Protein AF-A0A7S0QB03-F1 (afdb_monomer_lite)

Sequence (112 aa):
RFAALVSLMPSGKSPPSWEDYSWAWAAIESRCSCIFDEALMETQVLVPAGDLFNHHSTYPSVMARFDAKADAFTFTALRNVPKGSELFVQYGPHDDATLLLSYGFVWRGPSC

Secondary structure (DSSP, 8-state):
-HHHHHTTSPTTPPPPPHHHHHHHHHHHHHH-EEEE-TT--EEEE--TTGGGSEE-SS--SEEEEEETTTTEEEEEESS---TTPPPEE---S--HHHHHHHHS--------

InterPro domains:
  IPR001214 SET domain [PF00856] (27-92)
  IPR046341 SET domain superfamily [SSF82199] (12-107)
  IPR050600 SETD3/SETD6 methyltransferase [PTHR13271] (17-106)

Radius of gyration: 17.24 Å; chains: 1; bounding box: 51×38×42 Å

Structure (mmCIF, N/CA/C/O backbone):
data_AF-A0A7S0QB03-F1
#
_entry.id   AF-A0A7S0QB03-F1
#
loop_
_atom_site.group_PDB
_atom_site.id
_atom_site.type_symbol
_atom_site.label_atom_id
_atom_site.label_alt_id
_atom_site.label_comp_id
_atom_site.label_asym_id
_atom_site.label_entity_id
_atom_site.label_seq_id
_atom_site.pdbx_PDB_ins_code
_atom_site.Cartn_x
_atom_site.Cartn_y
_atom_site.Cartn_z
_atom_site.occupancy
_atom_site.B_iso_or_equiv
_atom_site.auth_seq_id
_atom_site.auth_comp_id
_atom_site.auth_asym_id
_atom_site.auth_atom_id
_atom_site.pdbx_PDB_model_num
ATOM 1 N N . ARG A 1 1 ? -6.019 6.453 21.733 1.00 63.56 1 ARG A N 1
ATOM 2 C CA . ARG A 1 1 ? -6.513 6.434 20.332 1.00 63.56 1 ARG A CA 1
ATOM 3 C C . ARG A 1 1 ? -7.810 5.627 20.216 1.00 63.56 1 ARG A C 1
ATOM 5 O O . ARG A 1 1 ? -8.809 6.224 19.858 1.00 63.56 1 ARG A O 1
ATOM 12 N N . PHE A 1 2 ? -7.857 4.363 20.656 1.00 74.38 2 PHE A N 1
ATOM 13 C CA . PHE A 1 2 ? -9.082 3.539 20.636 1.00 74.38 2 PHE A CA 1
ATOM 14 C C . PHE A 1 2 ? -10.286 4.119 21.410 1.00 74.38 2 PHE A C 1
ATOM 16 O O . PHE A 1 2 ? -11.358 4.277 20.840 1.00 74.38 2 PHE A O 1
ATOM 23 N N . ALA A 1 3 ? -10.105 4.546 22.667 1.00 72.75 3 ALA A N 1
ATOM 24 C CA . ALA A 1 3 ? -11.200 5.122 23.465 1.00 72.75 3 ALA A CA 1
ATOM 25 C C . ALA A 1 3 ? -11.825 6.396 22.850 1.00 72.75 3 ALA A C 1
ATOM 27 O O . ALA A 1 3 ? -13.026 6.609 22.963 1.00 72.75 3 ALA A O 1
ATOM 28 N N . ALA A 1 4 ? -11.026 7.214 22.155 1.00 75.81 4 ALA A N 1
ATOM 29 C CA . ALA A 1 4 ? -11.513 8.406 21.454 1.00 75.81 4 ALA A CA 1
ATOM 30 C C . ALA A 1 4 ? -12.282 8.060 20.162 1.00 75.81 4 ALA A C 1
ATOM 32 O O . ALA A 1 4 ? -13.172 8.794 19.745 1.00 75.81 4 ALA A O 1
ATOM 33 N N . LEU A 1 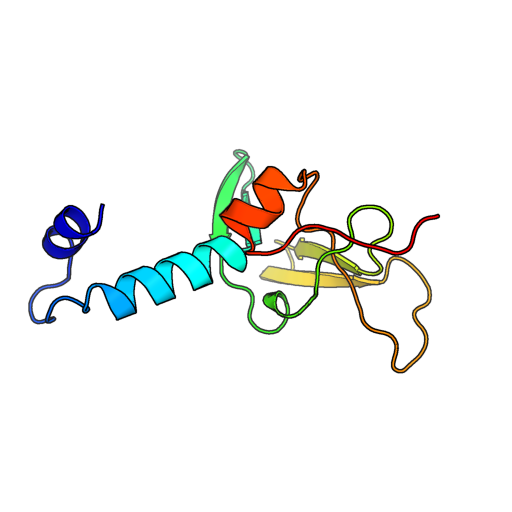5 ? -11.978 6.920 19.538 1.00 73.69 5 LEU A N 1
ATOM 34 C CA . LEU A 1 5 ? -12.706 6.422 18.371 1.00 73.69 5 LEU A CA 1
ATOM 35 C C . LEU A 1 5 ? -14.098 5.912 18.738 1.00 73.69 5 LEU A C 1
ATOM 37 O O . LEU A 1 5 ? -15.047 6.150 17.997 1.00 73.69 5 LEU A O 1
ATOM 41 N N . VAL A 1 6 ? -14.241 5.292 19.913 1.00 75.44 6 VAL A N 1
ATOM 42 C CA . VAL A 1 6 ? -15.548 4.862 20.434 1.00 75.44 6 VAL A CA 1
ATOM 43 C C . VAL A 1 6 ? -16.514 6.047 20.540 1.00 75.44 6 VAL A C 1
ATOM 45 O O . VAL A 1 6 ? -17.680 5.907 20.183 1.00 75.44 6 VAL A O 1
ATOM 48 N N . SER A 1 7 ? -16.033 7.232 20.940 1.00 78.12 7 SER A N 1
ATOM 49 C CA . SER A 1 7 ? -16.869 8.442 21.003 1.00 78.12 7 SER A CA 1
ATOM 50 C C . SER A 1 7 ? -17.256 9.035 19.644 1.00 78.12 7 SER A C 1
ATOM 52 O O . SER A 1 7 ? -18.162 9.858 19.590 1.00 78.12 7 SER A O 1
ATOM 54 N N . LEU A 1 8 ? -16.592 8.633 18.557 1.00 82.12 8 LEU A N 1
ATOM 55 C CA . LEU A 1 8 ? -16.861 9.111 17.194 1.00 82.12 8 LEU A CA 1
ATOM 56 C C . LEU A 1 8 ? -17.745 8.151 16.387 1.00 82.12 8 LEU A C 1
ATOM 58 O O . LEU A 1 8 ? -18.028 8.407 15.217 1.00 82.12 8 LEU A O 1
ATOM 62 N N . MET A 1 9 ? -18.162 7.027 16.973 1.00 80.69 9 MET A N 1
ATOM 63 C CA . MET A 1 9 ? -18.943 6.039 16.244 1.00 80.69 9 MET A CA 1
ATOM 64 C C . MET A 1 9 ? -20.371 6.519 15.950 1.00 80.69 9 MET A C 1
ATOM 66 O O . MET A 1 9 ? -20.988 7.178 16.791 1.00 80.69 9 MET A O 1
ATOM 70 N N . PRO A 1 10 ? -20.943 6.124 14.797 1.00 82.50 10 PRO A N 1
ATOM 71 C CA . PRO A 1 10 ? -22.348 6.362 14.502 1.00 82.50 10 PRO A CA 1
ATOM 72 C C . PRO A 1 10 ? -23.258 5.794 15.593 1.00 82.50 10 PRO A C 1
ATOM 74 O O . PRO A 1 10 ? -23.009 4.708 16.129 1.00 82.50 10 PRO A O 1
ATOM 77 N N . SER A 1 11 ? -24.349 6.503 15.877 1.00 82.06 11 SER A N 1
ATOM 78 C CA . SER A 1 11 ? -25.374 6.026 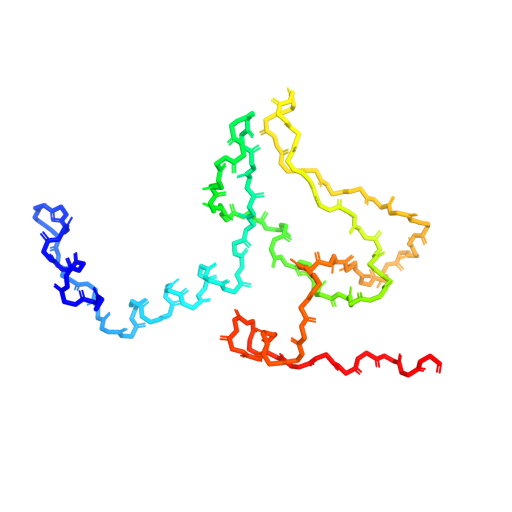16.801 1.00 82.06 11 SER A CA 1
ATOM 79 C C . SER A 1 11 ? -25.916 4.658 16.364 1.00 82.06 11 SER A C 1
ATOM 81 O O . SER A 1 11 ? -26.102 4.383 15.179 1.00 82.06 11 SER A O 1
ATOM 83 N N . GLY A 1 12 ? -26.150 3.774 17.337 1.00 80.50 12 GLY A N 1
ATOM 84 C CA . GLY A 1 12 ? -26.708 2.440 17.093 1.00 80.50 12 GLY A CA 1
ATOM 85 C C . GLY A 1 12 ? -25.698 1.349 16.715 1.00 80.50 12 GLY A C 1
ATOM 86 O O . GLY A 1 12 ? -26.120 0.225 16.457 1.00 80.50 12 GLY A O 1
ATOM 87 N N . LYS A 1 13 ? -24.386 1.628 16.712 1.00 82.38 13 LYS A N 1
ATOM 88 C CA . LYS A 1 13 ? -23.343 0.598 16.560 1.00 82.38 13 LYS A CA 1
ATOM 89 C C . LYS A 1 13 ? -22.663 0.277 17.891 1.00 82.38 13 LYS A C 1
ATOM 91 O O . LYS A 1 13 ? -22.342 1.177 18.665 1.00 82.38 13 LYS A O 1
ATOM 96 N N . SER A 1 14 ? -22.419 -1.008 18.145 1.00 84.38 14 SER A N 1
ATOM 97 C CA . SER A 1 14 ? -21.569 -1.453 19.253 1.00 84.38 14 SER A CA 1
ATOM 98 C C . SER A 1 14 ? -20.096 -1.170 18.946 1.00 84.38 14 SER A C 1
ATOM 100 O O . SER A 1 14 ? -19.700 -1.264 17.781 1.00 84.38 14 SER A O 1
ATOM 102 N N . PRO A 1 15 ? -19.269 -0.847 19.957 1.00 85.75 15 PRO A N 1
ATOM 103 C CA . PRO A 1 15 ? -17.846 -0.632 19.732 1.00 85.75 15 PRO A CA 1
ATOM 104 C C . PRO A 1 15 ? -17.171 -1.925 19.270 1.00 85.75 15 PRO A C 1
ATOM 106 O O . PRO A 1 15 ? -17.556 -2.995 19.749 1.00 85.75 15 PRO A O 1
ATOM 109 N N . PRO A 1 16 ? -16.186 -1.848 18.352 1.00 88.31 16 PRO A N 1
ATOM 110 C CA . PRO A 1 16 ? -15.377 -3.012 18.015 1.00 88.31 16 PRO A CA 1
ATOM 111 C C . PRO A 1 16 ? -14.621 -3.485 19.257 1.00 88.31 16 PRO A C 1
ATOM 113 O O . PRO A 1 16 ? -14.392 -2.707 20.190 1.00 88.31 16 PRO A O 1
ATOM 116 N N . SER A 1 17 ? -14.209 -4.749 19.276 1.00 90.81 17 SER A N 1
ATOM 117 C CA . SER A 1 17 ? -13.263 -5.198 20.292 1.00 90.81 17 SER A CA 1
ATOM 118 C C . SER A 1 17 ? -11.909 -4.501 20.096 1.00 90.81 17 SER A C 1
ATOM 120 O O . SER A 1 17 ? -11.617 -3.933 19.038 1.00 90.81 17 SER A O 1
ATOM 122 N N . TRP A 1 18 ? -11.060 -4.536 21.125 1.00 89.62 18 TRP A N 1
ATOM 123 C CA . TRP A 1 18 ? -9.677 -4.082 20.969 1.00 89.62 18 TRP A CA 1
ATOM 124 C C . TRP A 1 18 ? -8.954 -4.871 19.869 1.00 89.62 18 TRP A C 1
ATOM 126 O O . TRP A 1 18 ? -8.227 -4.279 19.081 1.00 89.62 18 TRP A O 1
ATOM 136 N N . GLU A 1 19 ? -9.205 -6.178 19.786 1.00 94.81 19 GLU A N 1
ATOM 137 C CA . GLU A 1 19 ? -8.610 -7.063 18.785 1.00 94.81 19 GLU A CA 1
ATOM 138 C C . GLU A 1 19 ? -9.012 -6.667 17.360 1.00 94.81 19 GLU A C 1
ATOM 140 O O . GLU A 1 19 ? -8.133 -6.456 16.525 1.00 94.81 19 GLU A O 1
ATOM 145 N N . ASP A 1 20 ? -10.307 -6.451 17.106 1.00 92.94 20 ASP A N 1
ATOM 146 C CA . ASP A 1 20 ? -10.801 -6.020 15.791 1.00 92.94 20 ASP A CA 1
ATOM 147 C C . ASP A 1 20 ? -10.197 -4.675 15.381 1.00 92.94 20 ASP A C 1
ATOM 149 O O . ASP A 1 20 ? -9.798 -4.479 14.232 1.00 92.94 20 ASP A O 1
ATOM 153 N N . TYR A 1 21 ? -10.103 -3.737 16.327 1.00 91.06 21 TYR A N 1
ATOM 154 C CA . TYR A 1 21 ? -9.500 -2.436 16.068 1.00 91.06 21 TYR A CA 1
ATOM 155 C C . TYR A 1 21 ? -8.001 -2.539 15.787 1.00 91.06 21 TYR A C 1
ATOM 157 O O . TYR A 1 21 ? -7.518 -1.920 14.841 1.00 91.06 21 TYR A O 1
ATOM 165 N N . SER A 1 22 ? -7.258 -3.301 16.591 1.00 92.44 22 SER A N 1
ATOM 166 C CA . SER A 1 22 ? -5.822 -3.503 16.390 1.00 92.44 22 SER A CA 1
ATOM 167 C C . SER A 1 22 ? -5.538 -4.180 15.057 1.00 92.44 22 SER A C 1
ATOM 169 O O . SER A 1 22 ? -4.639 -3.739 14.343 1.00 92.44 22 SER A O 1
ATOM 171 N N . TRP A 1 23 ? -6.324 -5.196 14.700 1.00 95.00 23 TRP A N 1
ATOM 172 C CA . TRP A 1 23 ? -6.226 -5.861 13.408 1.00 95.00 23 TRP A CA 1
ATOM 173 C C . TRP A 1 23 ? -6.510 -4.890 12.261 1.00 95.00 23 TRP A C 1
ATOM 175 O O . TRP A 1 23 ? -5.696 -4.775 11.348 1.00 95.00 23 TRP A O 1
ATOM 185 N N . ALA A 1 24 ? -7.614 -4.139 12.327 1.00 93.75 24 ALA A N 1
ATOM 186 C CA . ALA A 1 24 ? -7.990 -3.203 11.270 1.00 93.75 24 ALA A CA 1
ATOM 187 C C . ALA A 1 24 ? -6.958 -2.081 11.108 1.00 93.75 24 ALA A C 1
ATOM 189 O O . ALA A 1 24 ? -6.604 -1.721 9.988 1.00 93.75 24 ALA A O 1
ATOM 190 N N . TRP A 1 25 ? -6.442 -1.551 12.219 1.00 92.06 25 TRP A N 1
ATOM 191 C CA . TRP A 1 25 ? -5.391 -0.539 12.201 1.00 92.06 25 TRP A CA 1
ATOM 192 C C . TRP A 1 25 ? -4.110 -1.074 11.558 1.00 92.06 25 TRP A C 1
ATOM 194 O O . TRP A 1 25 ? -3.579 -0.434 10.657 1.00 92.06 25 TRP A O 1
ATOM 204 N N . ALA A 1 26 ? -3.645 -2.255 11.977 1.00 94.12 26 ALA A N 1
ATOM 205 C CA . ALA A 1 26 ? -2.457 -2.884 11.405 1.00 94.12 26 ALA A CA 1
ATOM 206 C C . ALA A 1 26 ? -2.640 -3.205 9.914 1.00 94.12 26 ALA A C 1
ATOM 208 O O . ALA A 1 26 ? -1.717 -3.023 9.124 1.00 94.12 26 ALA A O 1
ATOM 209 N N . ALA A 1 27 ? -3.834 -3.644 9.507 1.00 94.62 27 ALA A N 1
ATOM 210 C CA . ALA A 1 27 ? -4.149 -3.906 8.108 1.00 94.62 27 ALA A CA 1
ATOM 211 C C . ALA A 1 27 ? -4.096 -2.626 7.263 1.00 94.62 27 ALA A C 1
ATOM 213 O O . ALA A 1 27 ? -3.488 -2.635 6.200 1.00 94.62 27 ALA A O 1
ATOM 214 N N . ILE A 1 28 ? -4.687 -1.522 7.735 1.00 93.88 28 ILE A N 1
ATOM 215 C CA . ILE A 1 28 ? -4.649 -0.236 7.021 1.00 93.88 28 ILE A CA 1
ATOM 216 C C . ILE A 1 28 ? -3.218 0.288 6.939 1.00 93.88 28 ILE A C 1
ATOM 218 O O . ILE A 1 28 ? -2.753 0.637 5.859 1.00 93.88 28 ILE A O 1
ATOM 222 N N . GLU A 1 29 ? -2.515 0.326 8.065 1.00 91.62 29 GLU A N 1
ATOM 223 C CA . GLU A 1 29 ? -1.203 0.961 8.152 1.00 91.62 29 GLU A CA 1
ATOM 224 C C . GLU A 1 29 ? -0.142 0.218 7.325 1.00 91.62 29 GLU A C 1
ATOM 226 O O . GLU A 1 29 ? 0.629 0.861 6.620 1.00 91.62 29 GLU A O 1
ATOM 231 N N . SER A 1 30 ? -0.209 -1.116 7.270 1.00 95.44 30 SER A N 1
ATOM 232 C CA . SER A 1 30 ? 0.726 -1.930 6.480 1.00 95.44 30 SER A CA 1
ATOM 233 C C . SER A 1 30 ? 0.380 -2.089 4.993 1.00 95.44 30 SER A C 1
ATOM 235 O O . SER A 1 30 ? 1.189 -2.645 4.244 1.00 95.44 30 SER A O 1
ATOM 237 N N . ARG A 1 31 ? -0.815 -1.671 4.543 1.00 96.19 31 ARG A N 1
ATOM 238 C CA . ARG A 1 31 ? -1.313 -1.938 3.172 1.00 96.19 31 ARG A CA 1
ATOM 239 C C . ARG A 1 31 ? -1.830 -0.719 2.420 1.00 96.19 31 ARG A C 1
ATOM 241 O O . ARG A 1 31 ? -2.089 -0.823 1.220 1.00 96.19 31 ARG A O 1
ATOM 248 N N . CYS A 1 32 ? -2.021 0.417 3.086 1.00 94.88 32 CYS A N 1
ATOM 249 C CA . CYS A 1 32 ? -2.509 1.604 2.401 1.00 94.88 32 CYS A CA 1
ATOM 250 C C . CYS A 1 32 ? -1.480 2.145 1.397 1.00 94.88 32 CYS A C 1
ATOM 252 O O . CYS A 1 32 ? -0.269 2.025 1.557 1.00 94.88 32 CYS A O 1
ATOM 254 N N . SER A 1 33 ? -2.000 2.732 0.327 1.00 93.50 33 SER A N 1
ATOM 255 C CA . SER A 1 33 ? -1.262 3.559 -0.620 1.00 93.50 33 SER A CA 1
ATOM 256 C C . SER A 1 33 ? -1.678 5.013 -0.451 1.00 93.50 33 SER A C 1
ATOM 258 O O . SER A 1 33 ? -2.759 5.305 0.062 1.00 93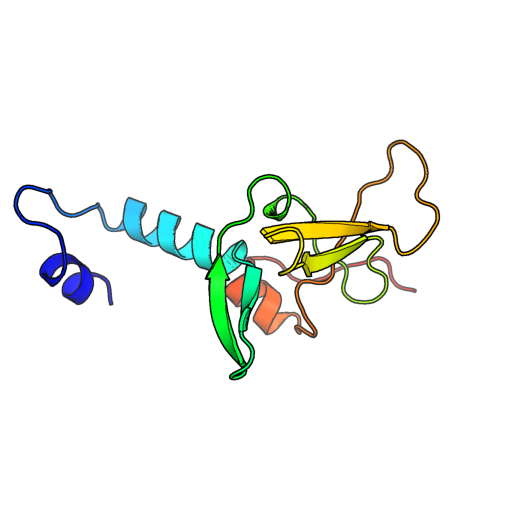.50 33 SER A O 1
ATOM 260 N N . CYS A 1 34 ? -0.844 5.925 -0.936 1.00 91.25 34 CYS A N 1
ATOM 261 C CA . CYS A 1 34 ? -1.086 7.356 -0.827 1.00 91.25 34 CYS A CA 1
ATOM 262 C C . CYS A 1 34 ? -1.461 7.937 -2.192 1.00 91.25 34 CYS A C 1
ATOM 264 O O . CYS A 1 34 ? -0.780 7.698 -3.194 1.00 91.25 34 CYS A O 1
ATOM 266 N N . ILE A 1 35 ? -2.532 8.723 -2.227 1.00 92.19 35 ILE A N 1
ATOM 267 C CA . ILE A 1 35 ? -2.854 9.628 -3.330 1.00 92.19 35 ILE A CA 1
ATOM 268 C C . ILE A 1 35 ? -2.482 11.036 -2.880 1.00 92.19 35 ILE A C 1
ATOM 270 O O . ILE A 1 35 ? -2.816 11.433 -1.767 1.00 92.19 35 ILE A O 1
ATOM 274 N N . PHE A 1 36 ? -1.819 11.784 -3.755 1.00 88.00 36 PHE A N 1
ATOM 275 C CA . PHE A 1 36 ? -1.540 13.199 -3.548 1.00 88.00 36 PHE A CA 1
ATOM 276 C C . PHE A 1 36 ? -2.388 14.005 -4.525 1.00 88.00 36 PHE A C 1
ATOM 278 O O . PHE A 1 36 ? -2.358 13.734 -5.729 1.00 88.00 36 PHE A O 1
ATOM 285 N N . ASP A 1 37 ? -3.153 14.962 -4.009 1.00 84.31 37 ASP A N 1
ATOM 286 C CA . ASP A 1 37 ? -3.869 15.923 -4.846 1.00 84.31 37 ASP A CA 1
ATOM 287 C C . ASP A 1 37 ? -2.938 17.044 -5.354 1.00 84.31 37 ASP A C 1
ATOM 289 O O . ASP A 1 37 ? -1.732 17.058 -5.092 1.00 84.31 37 ASP A O 1
ATOM 293 N N . GLU A 1 38 ? -3.491 18.001 -6.105 1.00 84.12 38 GLU A N 1
ATOM 294 C CA . GLU A 1 38 ? -2.729 19.146 -6.628 1.00 84.12 38 GLU A CA 1
ATOM 295 C C . GLU A 1 38 ? -2.140 20.039 -5.522 1.00 84.12 38 GLU A C 1
ATOM 297 O O . GLU A 1 38 ? -1.145 20.728 -5.752 1.00 84.12 38 GLU A O 1
ATOM 302 N N . ALA A 1 39 ? -2.717 20.010 -4.317 1.00 86.50 39 ALA A N 1
ATOM 303 C CA . ALA A 1 39 ? -2.231 20.721 -3.139 1.00 86.50 39 ALA A CA 1
ATOM 304 C C . ALA A 1 39 ? -1.215 19.898 -2.322 1.00 86.50 39 ALA A C 1
ATOM 306 O O . ALA A 1 39 ? -0.789 20.348 -1.257 1.00 86.50 39 ALA A O 1
ATOM 307 N N . LEU A 1 40 ? -0.805 18.723 -2.821 1.00 82.31 40 LEU A N 1
ATOM 308 C CA . LEU A 1 40 ? 0.061 17.754 -2.141 1.00 82.31 40 LEU A CA 1
ATOM 309 C C . LEU A 1 40 ? -0.531 17.225 -0.829 1.00 82.31 40 LEU A C 1
ATOM 311 O O . LEU A 1 40 ? 0.205 16.732 0.029 1.00 82.31 40 LEU A O 1
ATOM 315 N N . MET A 1 41 ? -1.851 17.300 -0.669 1.00 84.62 41 MET A N 1
ATOM 316 C CA . MET A 1 41 ? -2.534 16.685 0.457 1.00 84.62 41 MET A CA 1
ATOM 317 C C . MET A 1 41 ? -2.598 15.178 0.243 1.00 84.62 41 MET A C 1
ATOM 319 O O . MET A 1 41 ? -3.038 14.687 -0.798 1.00 84.62 41 MET A O 1
ATOM 323 N N . GLU A 1 42 ? -2.147 14.448 1.256 1.00 89.81 42 GLU A N 1
ATOM 324 C CA . GLU A 1 42 ? -2.104 12.996 1.240 1.00 89.81 42 GLU A CA 1
ATOM 325 C C . GLU A 1 42 ? -3.457 12.404 1.644 1.00 89.81 42 GLU A C 1
ATOM 327 O O . GLU A 1 42 ? -4.005 12.716 2.703 1.00 89.81 42 GLU A O 1
ATOM 332 N N . THR A 1 43 ? -3.973 11.501 0.816 1.00 92.44 43 THR A N 1
ATOM 333 C CA . THR A 1 43 ? -5.109 10.640 1.144 1.00 92.44 43 THR A CA 1
ATOM 334 C C . THR A 1 43 ? -4.660 9.188 1.124 1.00 92.44 43 THR A C 1
ATOM 336 O O . THR A 1 43 ? -4.209 8.684 0.095 1.00 92.44 43 THR A O 1
ATOM 339 N N . GLN A 1 44 ? -4.811 8.505 2.257 1.00 93.31 44 GLN A N 1
ATOM 340 C CA . GLN A 1 44 ? -4.557 7.072 2.359 1.00 93.31 44 GLN A CA 1
ATOM 341 C C . GLN A 1 44 ? -5.742 6.280 1.814 1.00 93.31 44 GLN A C 1
ATOM 343 O O . GLN A 1 44 ? -6.894 6.522 2.181 1.00 93.31 44 GLN A O 1
ATOM 348 N N . VAL A 1 45 ? -5.454 5.307 0.958 1.00 95.00 45 VAL A N 1
ATOM 349 C CA . VAL A 1 45 ? -6.454 4.441 0.337 1.00 95.00 45 VAL A CA 1
ATOM 350 C C . VAL A 1 45 ? -6.003 2.989 0.362 1.00 95.00 45 VAL A C 1
ATOM 352 O O . VAL A 1 45 ? -4.816 2.687 0.272 1.00 95.00 45 VAL A O 1
ATOM 355 N N . LEU A 1 46 ? -6.963 2.074 0.452 1.00 95.94 46 LEU A N 1
ATOM 356 C CA . LEU A 1 46 ? -6.716 0.661 0.189 1.00 95.94 46 LEU A CA 1
ATOM 357 C C . LEU A 1 46 ? -6.916 0.401 -1.302 1.00 95.94 46 LEU A C 1
ATOM 359 O O . LEU A 1 46 ? -7.913 0.834 -1.879 1.00 95.94 46 LEU A O 1
ATOM 363 N N . VAL A 1 47 ? -5.977 -0.322 -1.909 1.00 96.12 47 VAL A N 1
ATOM 364 C CA . VAL A 1 47 ? -6.017 -0.694 -3.327 1.00 96.12 47 VAL A CA 1
ATOM 365 C C . VAL A 1 47 ? -6.071 -2.218 -3.410 1.00 96.12 47 VAL A C 1
ATOM 367 O O . VAL A 1 47 ? -5.018 -2.849 -3.503 1.00 96.12 47 VAL A O 1
ATOM 370 N N . PRO A 1 48 ? -7.268 -2.837 -3.353 1.00 95.25 48 PRO A N 1
ATOM 371 C CA . PRO A 1 48 ? -7.390 -4.288 -3.413 1.00 95.25 48 PRO A CA 1
ATOM 372 C C . PRO A 1 48 ? -6.671 -4.862 -4.634 1.00 95.25 48 PRO A C 1
ATOM 374 O O . PRO A 1 48 ? -6.715 -4.277 -5.718 1.00 95.25 48 PRO A O 1
ATOM 377 N N . ALA A 1 49 ? -6.011 -6.004 -4.452 1.00 94.06 49 ALA A N 1
ATOM 378 C CA . ALA A 1 49 ? -5.111 -6.651 -5.414 1.00 94.06 49 ALA A CA 1
ATOM 379 C C . ALA A 1 49 ? -3.794 -5.899 -5.675 1.00 94.06 49 ALA A C 1
ATOM 381 O O . ALA A 1 49 ? -2.768 -6.546 -5.873 1.00 94.06 49 ALA A O 1
ATOM 382 N N . GLY A 1 50 ? -3.790 -4.566 -5.634 1.00 94.56 50 GLY A N 1
ATOM 383 C CA . GLY A 1 50 ? -2.571 -3.756 -5.668 1.00 94.56 50 GLY A CA 1
ATOM 384 C C . GLY A 1 50 ? -1.745 -3.857 -4.383 1.00 94.56 50 GLY A C 1
ATOM 385 O O . GLY A 1 50 ? -0.520 -3.854 -4.422 1.00 94.56 50 GLY A O 1
ATOM 386 N N . ASP A 1 51 ? -2.403 -4.024 -3.244 1.00 95.44 51 ASP A N 1
ATOM 387 C CA . ASP A 1 51 ? -1.782 -4.209 -1.930 1.00 95.44 51 ASP A CA 1
ATOM 388 C C . ASP A 1 51 ? -1.180 -5.610 -1.703 1.00 95.44 51 ASP A C 1
ATOM 390 O O . ASP A 1 51 ? -0.581 -5.871 -0.655 1.00 95.44 51 ASP A O 1
ATOM 394 N N . LEU A 1 52 ? -1.312 -6.509 -2.686 1.00 96.12 52 LEU A N 1
ATOM 395 C CA . LEU A 1 52 ? -0.706 -7.841 -2.678 1.00 96.12 52 LEU A CA 1
ATOM 396 C C . LEU A 1 52 ? 0.741 -7.850 -3.189 1.00 96.12 52 LEU A C 1
ATOM 398 O O . LEU A 1 52 ? 1.447 -8.828 -2.946 1.00 96.12 52 LEU A O 1
ATOM 402 N N . PHE A 1 53 ? 1.193 -6.807 -3.897 1.00 96.50 53 PHE A N 1
ATOM 403 C CA . PHE A 1 53 ? 2.588 -6.721 -4.336 1.00 96.50 53 PHE A CA 1
ATOM 404 C C . PHE A 1 53 ? 3.510 -6.571 -3.131 1.00 96.50 53 PHE A C 1
ATOM 406 O O . PHE A 1 53 ? 3.321 -5.669 -2.323 1.00 96.50 53 PHE A O 1
ATOM 413 N N . ASN A 1 54 ? 4.544 -7.406 -3.048 1.00 95.62 54 ASN A N 1
ATOM 414 C CA . ASN A 1 54 ? 5.544 -7.294 -1.994 1.00 95.62 54 ASN A CA 1
ATOM 415 C C . ASN A 1 54 ? 6.564 -6.178 -2.279 1.00 95.62 54 ASN A C 1
ATOM 417 O O . ASN A 1 54 ? 6.746 -5.725 -3.415 1.00 95.62 54 ASN A O 1
ATOM 421 N N . HIS A 1 55 ? 7.256 -5.753 -1.221 1.00 94.75 55 HIS A N 1
ATOM 422 C CA . HIS A 1 55 ? 8.305 -4.739 -1.277 1.00 94.75 55 HIS A CA 1
ATOM 423 C C . HIS A 1 55 ? 9.582 -5.263 -1.942 1.00 94.75 55 HIS A C 1
ATOM 425 O O . HIS A 1 55 ? 10.000 -6.389 -1.687 1.00 94.75 55 HIS A O 1
ATOM 431 N N . HIS A 1 56 ? 10.271 -4.406 -2.691 1.00 94.12 56 HIS A N 1
ATOM 432 C CA . HIS A 1 56 ? 11.683 -4.574 -3.018 1.00 94.12 56 HIS A CA 1
ATOM 433 C C . HIS A 1 56 ? 12.407 -3.225 -2.941 1.00 94.12 56 HIS A C 1
ATOM 435 O O . HIS A 1 56 ? 12.073 -2.293 -3.671 1.00 94.12 56 HIS A O 1
ATOM 441 N N . SER A 1 57 ? 13.445 -3.123 -2.100 1.00 89.50 57 SER A N 1
ATOM 442 C CA . SER A 1 57 ? 14.036 -1.819 -1.751 1.00 89.50 57 SER A CA 1
ATOM 443 C C . SER A 1 57 ? 14.825 -1.157 -2.877 1.00 89.50 57 SER A C 1
ATOM 445 O O . SER A 1 57 ? 14.826 0.064 -2.970 1.00 89.50 57 SER A O 1
ATOM 447 N N . THR A 1 58 ? 15.504 -1.936 -3.726 1.00 87.62 58 THR A N 1
ATOM 448 C CA . THR A 1 58 ? 16.422 -1.397 -4.750 1.00 87.62 58 THR A CA 1
ATOM 449 C C . THR A 1 58 ? 15.997 -1.640 -6.197 1.00 87.62 58 THR A C 1
ATOM 451 O O . THR A 1 58 ? 16.388 -0.884 -7.081 1.00 87.62 58 THR A O 1
ATOM 454 N N . TYR A 1 59 ? 15.220 -2.690 -6.467 1.00 88.62 59 TYR A N 1
ATOM 455 C CA . TYR A 1 59 ? 14.929 -3.138 -7.827 1.00 88.62 59 TYR A CA 1
ATOM 456 C C . TYR A 1 59 ? 13.467 -3.594 -8.004 1.00 88.62 59 TYR A C 1
ATOM 458 O O . TYR A 1 59 ? 13.218 -4.740 -8.395 1.00 88.62 59 TYR A O 1
ATOM 466 N N . PRO A 1 60 ? 12.472 -2.716 -7.759 1.00 92.88 60 PRO A N 1
ATOM 467 C CA . PRO A 1 60 ? 11.064 -3.044 -7.987 1.00 92.88 60 PRO A CA 1
ATOM 468 C C . PRO A 1 60 ? 10.820 -3.370 -9.464 1.00 92.88 60 PRO A C 1
ATOM 470 O O . PRO A 1 60 ? 11.451 -2.788 -10.348 1.00 92.88 60 PRO A O 1
ATOM 473 N N . SER A 1 61 ? 9.938 -4.323 -9.756 1.00 95.75 61 SER A N 1
ATOM 474 C CA . SER A 1 61 ? 9.567 -4.680 -11.134 1.00 95.75 61 SER A CA 1
ATOM 475 C C . SER A 1 61 ? 8.372 -3.882 -11.645 1.00 95.75 61 SER A C 1
ATOM 477 O O . SER A 1 61 ? 8.157 -3.826 -12.855 1.00 95.75 61 SER A O 1
ATOM 479 N N . VAL A 1 62 ? 7.600 -3.286 -10.736 1.00 96.75 62 VAL A N 1
ATOM 480 C CA . VAL A 1 62 ? 6.362 -2.561 -11.014 1.00 96.75 62 VAL A CA 1
ATOM 481 C C . VAL A 1 62 ? 6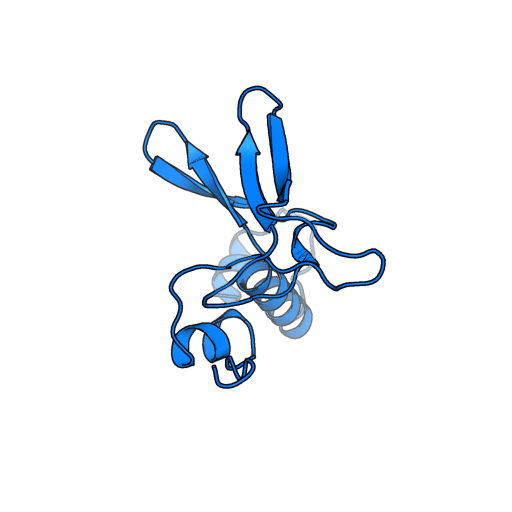.412 -1.187 -10.357 1.00 96.75 62 VAL A C 1
ATOM 483 O O . VAL A 1 62 ? 6.805 -1.047 -9.201 1.00 96.75 62 VAL A O 1
ATOM 486 N N . MET A 1 63 ? 5.972 -0.175 -11.095 1.00 95.62 63 MET A N 1
ATOM 487 C CA . MET A 1 63 ? 5.656 1.144 -10.565 1.00 95.62 63 MET A CA 1
ATOM 488 C C . MET A 1 63 ? 4.151 1.242 -10.337 1.00 95.62 63 MET A C 1
ATOM 490 O O . MET A 1 63 ? 3.376 1.068 -11.280 1.00 95.62 63 MET A O 1
ATOM 494 N N . ALA A 1 64 ? 3.758 1.534 -9.099 1.00 94.25 64 ALA A N 1
ATOM 495 C CA . ALA A 1 64 ? 2.383 1.837 -8.726 1.00 94.25 64 ALA A CA 1
ATOM 496 C C . ALA A 1 64 ? 2.170 3.358 -8.722 1.00 94.25 64 ALA A C 1
ATOM 498 O O . ALA A 1 64 ? 2.984 4.094 -8.161 1.00 94.25 64 ALA A O 1
ATOM 499 N N . ARG A 1 65 ? 1.098 3.842 -9.352 1.00 93.19 65 ARG A N 1
ATOM 500 C CA . ARG A 1 65 ? 0.753 5.271 -9.374 1.00 93.19 65 ARG A CA 1
ATOM 501 C C . ARG A 1 65 ? -0.749 5.472 -9.534 1.00 93.19 65 ARG A C 1
ATOM 503 O O . ARG A 1 65 ? -1.365 4.800 -10.356 1.00 93.19 65 ARG A O 1
ATOM 510 N N . PHE A 1 66 ? -1.314 6.452 -8.833 1.00 93.88 66 PHE A N 1
ATOM 511 C CA . PHE A 1 66 ? -2.657 6.942 -9.133 1.00 93.88 66 PHE A CA 1
ATOM 512 C C . PHE A 1 66 ? -2.662 7.799 -10.411 1.00 93.88 66 PHE A C 1
ATOM 514 O O . PHE A 1 66 ? -1.939 8.795 -10.516 1.00 93.88 66 PHE A O 1
ATOM 521 N N . ASP A 1 67 ? -3.459 7.396 -11.396 1.00 92.81 67 ASP A N 1
ATOM 522 C CA . ASP A 1 67 ? -3.738 8.155 -12.611 1.00 92.81 67 ASP A CA 1
ATOM 523 C C . ASP A 1 67 ? -5.082 8.8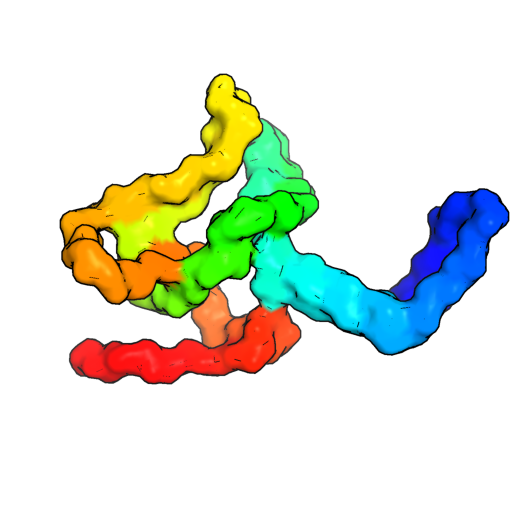71 -12.449 1.00 92.81 67 ASP A C 1
ATOM 525 O O . ASP A 1 67 ? -6.144 8.263 -12.571 1.00 92.81 67 ASP A O 1
ATOM 529 N N . ALA A 1 68 ? -5.025 10.181 -12.202 1.00 90.81 68 ALA A N 1
ATOM 530 C CA . ALA A 1 68 ? -6.210 11.014 -12.014 1.00 90.81 68 ALA A CA 1
ATOM 531 C C . ALA A 1 68 ? -7.099 11.103 -13.266 1.00 90.81 68 ALA A C 1
ATOM 533 O O . ALA A 1 68 ? -8.296 11.351 -13.151 1.00 90.81 68 ALA A O 1
ATOM 534 N N . LYS A 1 69 ? -6.548 10.896 -14.470 1.00 92.19 69 LYS A N 1
ATOM 535 C CA . LYS A 1 69 ? -7.337 10.902 -15.709 1.00 92.19 69 LYS A CA 1
ATOM 536 C C . LYS A 1 69 ? -8.135 9.609 -15.861 1.00 92.19 69 LYS A C 1
ATOM 538 O O . LYS A 1 69 ? -9.246 9.642 -16.384 1.00 92.19 69 LYS A O 1
ATOM 543 N N . ALA A 1 70 ? -7.550 8.486 -15.456 1.00 93.12 70 ALA A N 1
ATOM 544 C CA . ALA A 1 70 ? -8.207 7.182 -15.465 1.00 93.12 70 ALA A CA 1
ATOM 545 C C . ALA A 1 70 ? -9.040 6.916 -14.198 1.00 93.12 70 ALA A C 1
ATOM 547 O O . ALA A 1 70 ? -9.779 5.937 -14.174 1.00 93.12 70 ALA A O 1
ATOM 548 N N . ASP A 1 71 ? -8.896 7.766 -13.174 1.00 92.19 71 ASP A N 1
ATOM 549 C CA . ASP A 1 71 ? -9.450 7.593 -11.827 1.00 92.19 71 ASP A CA 1
ATOM 550 C C . ASP A 1 71 ? -9.125 6.209 -11.238 1.00 92.19 71 ASP A C 1
ATOM 552 O O . ASP A 1 71 ? -9.981 5.478 -10.739 1.00 92.19 71 ASP A O 1
ATOM 556 N N . ALA A 1 72 ? -7.862 5.795 -11.379 1.00 93.44 72 ALA A N 1
ATOM 557 C CA . ALA A 1 72 ? -7.435 4.447 -11.024 1.00 93.44 72 ALA A CA 1
ATOM 558 C C . ALA A 1 72 ? -5.967 4.380 -10.598 1.00 93.44 72 ALA A C 1
ATOM 560 O O . ALA A 1 72 ? -5.112 5.121 -11.084 1.00 93.44 72 ALA A O 1
ATOM 561 N N . PHE A 1 73 ? -5.648 3.409 -9.740 1.00 94.81 73 PHE A N 1
ATOM 562 C CA . PHE A 1 73 ? -4.265 2.981 -9.555 1.00 94.81 73 PHE A CA 1
ATOM 563 C C . PHE A 1 73 ? -3.808 2.146 -10.746 1.00 94.81 73 PHE A C 1
ATOM 565 O O . PHE A 1 73 ? -4.440 1.165 -11.135 1.00 94.81 73 PHE A O 1
ATOM 572 N N . THR A 1 74 ? -2.670 2.534 -11.299 1.00 95.69 74 THR A N 1
ATOM 573 C CA . THR A 1 74 ? -2.011 1.861 -12.409 1.00 95.69 74 THR A CA 1
ATOM 574 C C . THR A 1 74 ? -0.744 1.182 -11.910 1.00 95.69 74 THR A C 1
ATOM 576 O O . THR A 1 74 ? -0.012 1.724 -11.081 1.00 95.69 74 THR A O 1
ATOM 579 N N . PHE A 1 75 ? -0.491 -0.017 -12.432 1.00 95.88 75 PHE A N 1
ATOM 580 C CA . PHE A 1 75 ? 0.668 -0.841 -12.106 1.00 95.88 75 PHE A CA 1
ATOM 581 C C . PHE A 1 75 ? 1.412 -1.132 -13.402 1.00 95.88 75 PHE A C 1
ATOM 583 O O . PHE A 1 75 ? 0.976 -1.941 -14.220 1.00 95.88 75 PHE A O 1
ATOM 590 N N . THR A 1 76 ? 2.517 -0.426 -13.614 1.00 96.56 76 THR A N 1
ATOM 591 C CA . THR A 1 76 ? 3.275 -0.483 -14.867 1.00 96.56 76 THR A CA 1
ATOM 592 C C . THR A 1 76 ? 4.565 -1.258 -14.658 1.00 96.56 76 THR A C 1
ATOM 594 O O . THR A 1 76 ? 5.359 -0.915 -13.782 1.00 96.56 76 THR A O 1
ATOM 597 N N . ALA A 1 77 ? 4.799 -2.292 -15.468 1.00 96.94 77 ALA A N 1
ATOM 598 C CA . ALA A 1 77 ? 6.067 -3.011 -15.452 1.00 96.94 77 ALA A CA 1
ATOM 599 C C . ALA A 1 77 ? 7.214 -2.081 -15.886 1.00 96.94 77 ALA A C 1
ATOM 601 O O . ALA A 1 77 ? 7.147 -1.441 -16.933 1.00 96.94 77 ALA A O 1
ATOM 602 N N . LEU A 1 78 ? 8.279 -2.026 -15.088 1.00 96.62 78 LEU A N 1
ATOM 603 C CA . LEU A 1 78 ? 9.471 -1.209 -15.355 1.00 96.62 78 LEU A CA 1
ATOM 604 C C . LEU A 1 78 ? 10.497 -1.924 -16.245 1.00 96.62 78 LEU A C 1
ATOM 606 O O . LEU A 1 78 ? 11.480 -1.332 -16.684 1.00 96.62 78 LEU A O 1
ATOM 610 N N . ARG A 1 79 ? 10.293 -3.222 -16.473 1.00 94.56 79 ARG A N 1
ATOM 611 C CA . ARG A 1 79 ? 11.163 -4.110 -17.245 1.00 94.56 79 ARG A CA 1
ATOM 612 C C . ARG A 1 79 ? 10.378 -5.327 -17.719 1.00 94.56 79 ARG A C 1
ATOM 614 O O . ARG A 1 79 ? 9.274 -5.582 -17.242 1.00 94.56 79 ARG A O 1
ATOM 621 N N . ASN A 1 80 ? 10.981 -6.119 -18.600 1.00 95.81 80 ASN A N 1
ATOM 622 C CA . ASN A 1 80 ? 10.450 -7.437 -18.936 1.00 95.81 80 ASN A CA 1
ATOM 623 C C . ASN A 1 80 ? 10.450 -8.324 -17.684 1.00 95.81 80 ASN A C 1
ATOM 625 O O . ASN A 1 80 ? 11.497 -8.530 -17.068 1.00 95.81 80 ASN A O 1
ATOM 629 N N . VAL A 1 81 ? 9.281 -8.855 -17.326 1.00 94.62 81 VAL A N 1
ATOM 630 C CA . VAL A 1 81 ? 9.120 -9.796 -16.214 1.00 94.62 81 VAL A CA 1
ATOM 631 C C . VAL A 1 81 ? 8.738 -11.164 -16.783 1.00 94.62 81 VAL A C 1
ATOM 633 O O . VAL A 1 81 ? 7.729 -11.260 -17.486 1.00 94.62 81 VAL A O 1
ATOM 636 N N . PRO A 1 82 ? 9.524 -12.224 -16.527 1.00 95.69 82 PRO A N 1
ATOM 637 C CA . PRO A 1 82 ? 9.185 -13.567 -16.978 1.00 95.69 82 PRO A CA 1
ATOM 638 C C . PRO A 1 82 ? 7.852 -14.056 -16.402 1.00 95.69 82 PRO A C 1
ATOM 640 O O . PRO A 1 82 ? 7.481 -13.749 -15.268 1.00 95.69 82 PRO A O 1
ATOM 643 N N . LYS A 1 83 ? 7.135 -14.877 -17.174 1.00 97.12 83 LYS A N 1
ATOM 644 C CA . LYS A 1 83 ? 5.910 -15.525 -16.695 1.00 97.12 83 LYS A CA 1
ATOM 645 C C . LYS A 1 83 ? 6.219 -16.372 -15.455 1.00 97.12 83 LYS A C 1
ATOM 647 O O . LYS A 1 83 ? 7.107 -17.217 -15.495 1.00 97.12 83 LYS A O 1
ATOM 652 N N . GLY A 1 84 ? 5.436 -16.179 -14.395 1.00 96.50 84 GLY A N 1
ATOM 653 C CA . GLY A 1 84 ? 5.586 -16.902 -13.129 1.00 96.50 84 GLY A CA 1
ATOM 654 C C . GLY A 1 84 ? 6.561 -16.257 -12.143 1.00 96.50 84 GLY A C 1
ATOM 655 O O . GLY A 1 84 ? 6.660 -16.735 -11.018 1.00 96.50 84 GLY A O 1
ATOM 656 N N . SER A 1 85 ? 7.253 -15.178 -12.521 1.00 94.62 85 SER A N 1
ATOM 657 C CA . SER A 1 85 ? 8.002 -14.367 -11.563 1.00 94.62 85 SER A CA 1
ATOM 658 C C . SER A 1 85 ? 7.060 -13.527 -10.708 1.00 94.62 85 SER A C 1
ATOM 660 O O . SER A 1 85 ? 6.051 -13.011 -11.192 1.00 94.62 85 SER A O 1
ATOM 662 N N . GLU A 1 86 ? 7.422 -13.368 -9.440 1.00 94.56 86 GLU A N 1
ATOM 663 C CA . GLU A 1 86 ? 6.755 -12.430 -8.551 1.00 94.56 86 GLU A CA 1
ATOM 664 C C . GLU A 1 86 ? 7.018 -10.987 -8.992 1.00 94.56 86 GLU A C 1
ATOM 666 O O . GLU A 1 86 ? 8.087 -10.642 -9.507 1.00 94.56 86 GLU A O 1
ATOM 671 N N . LEU A 1 87 ? 6.004 -10.152 -8.801 1.00 95.69 87 LEU A N 1
ATOM 672 C CA . LEU A 1 87 ? 6.060 -8.731 -9.071 1.00 95.69 87 LEU A CA 1
ATOM 673 C C . LEU A 1 87 ? 6.243 -7.986 -7.750 1.00 95.69 87 LEU A C 1
ATOM 675 O O . LEU A 1 87 ? 5.548 -8.258 -6.776 1.00 95.69 87 LEU A O 1
ATOM 679 N N . PHE A 1 88 ? 7.153 -7.018 -7.749 1.00 96.00 88 PHE A N 1
ATOM 680 C CA . PHE A 1 88 ? 7.473 -6.213 -6.580 1.00 96.00 88 PHE A CA 1
ATOM 681 C C . PHE A 1 88 ? 7.288 -4.732 -6.871 1.00 96.00 88 PHE A C 1
ATOM 683 O O . PHE A 1 88 ? 7.674 -4.246 -7.942 1.00 96.00 88 PHE A O 1
ATOM 690 N N . VAL A 1 89 ? 6.775 -4.017 -5.879 1.00 95.75 89 VAL A N 1
ATOM 691 C CA . VAL A 1 89 ? 6.741 -2.553 -5.831 1.00 95.75 89 VAL A CA 1
ATOM 692 C C . VAL A 1 89 ? 7.737 -2.057 -4.783 1.00 95.75 89 VAL A C 1
ATOM 694 O O . VAL A 1 89 ? 8.250 -2.826 -3.972 1.00 95.75 89 VAL A O 1
ATOM 697 N N . GLN A 1 90 ? 8.027 -0.760 -4.780 1.00 94.38 90 GLN A N 1
ATOM 698 C CA . GLN A 1 90 ? 8.767 -0.129 -3.691 1.00 94.38 90 GLN A CA 1
ATOM 699 C C . GLN A 1 90 ? 7.773 0.660 -2.840 1.00 94.38 90 GLN A C 1
ATOM 701 O O . GLN A 1 90 ? 7.196 1.629 -3.316 1.00 94.38 90 GLN A O 1
ATOM 706 N N . TYR A 1 91 ? 7.572 0.235 -1.591 1.00 94.75 91 TYR A N 1
ATOM 707 C CA . TYR A 1 91 ? 6.663 0.921 -0.655 1.00 94.75 91 TYR A CA 1
ATOM 708 C C . TYR A 1 91 ? 7.121 2.349 -0.319 1.00 94.75 91 TYR A C 1
ATOM 710 O O . TYR A 1 91 ? 6.311 3.215 -0.023 1.00 94.75 91 TYR A O 1
ATOM 718 N N . GLY A 1 92 ? 8.427 2.596 -0.411 1.00 91.12 92 GLY A N 1
ATOM 719 C CA . GLY A 1 92 ? 9.054 3.882 -0.154 1.00 91.12 92 GLY A CA 1
ATOM 720 C C . GLY A 1 92 ? 10.541 3.705 0.158 1.00 91.12 92 GLY A C 1
ATOM 721 O O . GLY A 1 92 ? 11.022 2.566 0.228 1.00 91.12 92 GLY A O 1
ATOM 722 N N . PRO A 1 93 ? 11.284 4.807 0.353 1.00 91.25 93 PRO A N 1
ATOM 723 C CA . PRO A 1 93 ? 12.675 4.787 0.800 1.00 91.25 93 PRO A CA 1
ATOM 724 C C . PRO A 1 93 ? 12.750 4.488 2.309 1.00 91.25 93 PRO A C 1
ATOM 726 O O . PRO A 1 93 ? 13.168 5.324 3.106 1.00 91.25 93 PRO A O 1
ATOM 729 N N . HIS A 1 94 ? 12.277 3.310 2.708 1.00 93.75 94 HIS A N 1
ATOM 730 C CA . HIS A 1 94 ? 12.185 2.887 4.103 1.00 93.75 94 HIS A CA 1
ATOM 731 C C . HIS A 1 94 ? 13.429 2.113 4.541 1.00 93.75 94 HIS A C 1
ATOM 733 O O . HIS A 1 94 ? 13.968 1.306 3.782 1.00 93.75 94 HIS A O 1
ATOM 739 N N . ASP A 1 95 ? 13.857 2.342 5.781 1.00 93.81 95 ASP A N 1
ATOM 740 C CA . ASP A 1 95 ? 14.857 1.520 6.456 1.00 93.81 95 ASP A CA 1
ATOM 741 C C . ASP A 1 95 ? 14.213 0.304 7.147 1.00 93.81 95 ASP A C 1
ATOM 743 O O . ASP A 1 95 ? 12.989 0.194 7.255 1.00 93.81 95 ASP A O 1
ATOM 747 N N . ASP A 1 96 ? 15.041 -0.619 7.641 1.00 95.50 96 ASP A N 1
ATOM 748 C CA . ASP A 1 96 ? 14.565 -1.833 8.318 1.00 95.50 96 ASP A CA 1
ATOM 749 C C . ASP A 1 96 ? 13.727 -1.530 9.569 1.00 95.50 96 ASP A C 1
ATOM 751 O O . ASP A 1 96 ? 12.818 -2.290 9.895 1.00 95.50 96 ASP A O 1
ATOM 755 N N . ALA A 1 97 ? 13.999 -0.423 10.267 1.00 96.25 97 ALA A N 1
ATOM 756 C CA . ALA A 1 97 ? 13.207 -0.014 11.423 1.00 96.25 97 ALA A CA 1
ATOM 757 C C . ALA A 1 97 ? 11.786 0.391 11.006 1.00 96.25 97 ALA A C 1
ATOM 759 O O . ALA A 1 97 ? 10.811 -0.048 11.620 1.00 96.25 97 ALA A O 1
ATOM 760 N N . THR A 1 98 ? 11.660 1.171 9.933 1.00 95.31 98 THR A N 1
ATOM 761 C CA . THR A 1 98 ? 10.370 1.583 9.370 1.00 95.31 98 THR A CA 1
ATOM 762 C C . THR A 1 98 ? 9.604 0.385 8.823 1.00 95.31 98 THR A C 1
ATOM 764 O O . THR A 1 98 ? 8.413 0.245 9.109 1.00 95.31 98 THR A O 1
ATOM 767 N N . LEU A 1 99 ? 10.280 -0.506 8.088 1.00 95.62 99 LEU A N 1
ATOM 768 C CA . LEU A 1 99 ? 9.678 -1.735 7.571 1.00 95.62 99 LEU A CA 1
ATOM 769 C C . LEU A 1 99 ? 9.175 -2.635 8.706 1.00 95.62 99 LEU A C 1
ATOM 771 O O . LEU A 1 99 ? 8.062 -3.154 8.631 1.00 95.62 99 LEU A O 1
ATOM 775 N N . LEU A 1 100 ? 9.938 -2.772 9.792 1.00 95.62 100 LEU A N 1
ATOM 776 C CA . LEU A 1 100 ? 9.542 -3.623 10.910 1.00 95.62 100 LEU A CA 1
ATOM 777 C C . LEU A 1 100 ? 8.326 -3.059 11.646 1.00 95.62 100 LEU A C 1
ATOM 779 O O . LEU A 1 100 ? 7.402 -3.808 11.956 1.00 95.62 100 LEU A O 1
ATOM 783 N N . LEU A 1 101 ? 8.329 -1.756 11.929 1.00 95.31 101 LEU A N 1
ATOM 784 C CA . LEU A 1 101 ? 7.276 -1.118 12.717 1.00 95.31 101 LEU A CA 1
ATOM 785 C C . LEU A 1 101 ? 5.971 -0.929 11.936 1.00 95.31 101 LEU A C 1
ATOM 787 O O . LEU A 1 101 ? 4.913 -1.070 12.541 1.00 95.31 101 LEU A O 1
ATOM 791 N N . SER A 1 102 ? 6.059 -0.646 10.632 1.00 93.94 102 SER A N 1
ATOM 792 C CA . SER A 1 102 ? 4.903 -0.246 9.804 1.00 93.94 102 SER A CA 1
ATOM 793 C C . SER A 1 102 ? 4.419 -1.360 8.866 1.00 93.94 102 SER A C 1
ATOM 795 O O . SER A 1 102 ? 3.290 -1.369 8.396 1.00 93.94 102 SER A O 1
ATOM 797 N N . TYR A 1 103 ? 5.280 -2.335 8.558 1.00 95.62 103 TYR A N 1
ATOM 798 C CA . TYR A 1 103 ? 4.960 -3.412 7.612 1.00 95.62 103 TYR A CA 1
ATOM 799 C C . TYR A 1 103 ? 5.207 -4.817 8.179 1.00 95.62 103 TYR A C 1
ATOM 801 O O . TYR A 1 103 ? 4.857 -5.809 7.539 1.00 95.62 103 TYR A O 1
ATOM 809 N N . GLY A 1 104 ? 5.782 -4.928 9.380 1.00 95.25 104 GLY A N 1
ATOM 810 C CA . GLY A 1 104 ? 5.963 -6.198 10.083 1.00 95.25 104 GLY A CA 1
ATOM 811 C C . GLY A 1 104 ? 7.090 -7.086 9.546 1.00 95.25 104 GLY A C 1
ATOM 812 O O . GLY A 1 104 ? 7.104 -8.280 9.844 1.00 95.25 104 GLY A O 1
ATOM 813 N N . PHE A 1 105 ? 8.036 -6.548 8.768 1.00 95.44 105 PHE A N 1
ATOM 814 C CA . PHE A 1 105 ? 9.188 -7.305 8.260 1.00 95.44 105 PHE A CA 1
ATOM 815 C C . PHE A 1 105 ? 10.452 -6.440 8.168 1.00 95.44 105 PHE A C 1
ATOM 817 O O . PHE A 1 105 ? 10.383 -5.223 8.184 1.00 95.44 105 PHE A O 1
ATOM 824 N N . VAL A 1 106 ? 11.622 -7.066 8.044 1.00 95.06 106 VAL A N 1
ATOM 825 C CA . VAL A 1 106 ? 12.877 -6.380 7.678 1.00 95.06 106 VAL A CA 1
ATOM 826 C C . VAL A 1 106 ? 13.304 -6.828 6.290 1.00 95.06 106 VAL A C 1
ATOM 828 O O . VAL A 1 106 ? 13.078 -7.988 5.923 1.00 95.06 106 VAL A O 1
ATOM 831 N N . TRP A 1 107 ? 13.920 -5.950 5.503 1.00 90.31 107 TRP A N 1
ATOM 832 C CA . TRP A 1 107 ? 14.339 -6.325 4.161 1.00 90.31 107 TRP A CA 1
ATOM 833 C C . TRP A 1 107 ? 15.615 -7.166 4.223 1.00 90.31 107 TRP A C 1
ATOM 835 O O . TRP A 1 107 ? 16.674 -6.736 4.672 1.00 90.31 107 TRP A O 1
ATOM 845 N N . ARG A 1 108 ? 15.516 -8.405 3.743 1.00 84.81 108 ARG A N 1
ATOM 846 C CA . ARG A 1 108 ? 16.641 -9.350 3.635 1.00 84.81 108 ARG A CA 1
ATOM 847 C C . ARG A 1 108 ? 16.876 -9.769 2.188 1.00 84.81 108 ARG A C 1
ATOM 849 O O . ARG A 1 108 ? 17.229 -10.917 1.937 1.00 84.81 108 ARG A O 1
ATOM 856 N N . GLY A 1 109 ? 16.604 -8.863 1.246 1.00 70.12 109 GLY A N 1
ATOM 857 C CA . GLY A 1 109 ? 16.731 -9.142 -0.181 1.00 70.12 109 GLY A CA 1
ATOM 858 C C . GLY A 1 109 ? 18.100 -9.709 -0.551 1.00 70.12 109 GLY A C 1
ATOM 859 O O . GLY A 1 109 ? 19.055 -9.554 0.213 1.00 70.12 109 GLY A O 1
ATOM 860 N N . PRO A 1 110 ? 18.203 -10.364 -1.718 1.00 60.72 110 PRO A N 1
ATOM 861 C CA . PRO A 1 110 ? 19.445 -10.989 -2.139 1.00 60.72 110 PRO A CA 1
ATOM 862 C C . PRO A 1 110 ? 20.582 -9.967 -2.071 1.00 60.72 110 PRO A C 1
ATOM 864 O O . PRO A 1 110 ? 20.474 -8.872 -2.626 1.00 60.72 110 PRO A O 1
ATOM 867 N N . SER A 1 111 ? 21.646 -10.323 -1.349 1.00 48.34 111 SER A N 1
ATOM 868 C CA . SER A 1 111 ? 22.918 -9.609 -1.388 1.00 48.34 111 SER A CA 1
ATOM 869 C C . SER A 1 111 ? 23.340 -9.497 -2.849 1.00 48.34 111 SER A C 1
ATOM 871 O O . SER A 1 111 ? 23.517 -10.521 -3.512 1.00 48.34 111 SER A O 1
ATOM 873 N N . CYS A 1 112 ? 23.403 -8.262 -3.338 1.00 41.44 112 CYS A N 1
ATOM 874 C CA . CYS A 1 112 ? 23.987 -7.916 -4.626 1.00 41.44 112 CY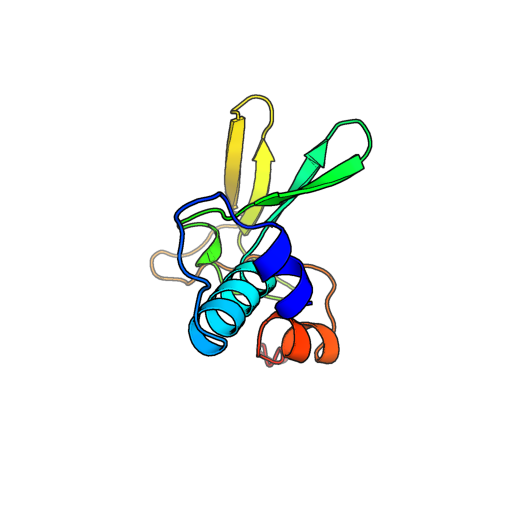S A CA 1
ATOM 875 C C . CYS A 1 112 ? 25.426 -8.425 -4.745 1.00 41.44 112 CYS A C 1
ATOM 877 O O . CYS A 1 112 ? 26.149 -8.370 -3.721 1.00 41.44 112 CYS A O 1
#

Foldseek 3Di:
DQVVVCVVDDPPDDRDDPVVVVVVVLCQQQQWDWDQDPVRDTDTDHDPVVSPAAADQPDFQWEWDQDPVVNDIDIDGPDDDDPPDGGHDHRDNDAQVCCCVRNNGGDPPDDD

Organism: NCBI:txid221442

pLDDT: mean 89.96, std 9.38, range [41.44, 97.12]